Protein AF-A0A932L830-F1 (afdb_monomer)

Nearest PDB structures (foldseek):
  5wuq-assembly2_D  TM=6.406E-01  e=3.514E-01  Bacillus subtilis subsp. subtilis str. 168
  8z6g-assembly3_E  TM=5.675E-01  e=9.227E-01  Pseudomonas aeruginosa
  2z2s-assembly2_D  TM=6.878E-01  e=2.130E+00  Cereibacter sphaeroides 2.4.1
  6in7-assembly1_A  TM=5.578E-01  e=1.358E+00  Pseudomonas aeruginosa PAO1

Sequence (74 aa):
MRDKLVEYLLGSLEIEETVRVDQALRIDFEIKSQLELLRLALAPLEAFRKEVDAPDGLASRTCQRLRDVRQSNG

Secondary structure (DSSP, 8-state):
-HHHHHHHHTT-S-HHHHHHHHHHHHH-HHHHHHHHHHHHHHGGGGGG--PPPPPTTHHHHHHHHHHHHHHHT-

Solvent-accessible surface area (backbone atoms only — not comparable to full-atom values): 4510 Å² total; per-residue (Å²): 109,71,68,59,51,50,33,53,75,70,68,68,51,56,71,74,53,46,54,52,52,54,54,46,54,71,77,37,67,66,59,41,51,53,48,52,54,49,50,62,70,49,51,73,53,57,82,69,60,75,83,72,82,75,62,87,63,48,67,61,52,50,54,49,52,56,51,54,54,55,61,72,75,103

Structure (mmCIF, N/CA/C/O backbone):
data_AF-A0A932L830-F1
#
_entry.id   AF-A0A932L830-F1
#
loop_
_atom_site.group_PDB
_atom_site.id
_atom_site.type_symbol
_atom_site.label_atom_id
_atom_site.label_alt_id
_atom_site.label_comp_id
_atom_site.label_asym_id
_atom_site.label_entity_id
_atom_site.label_seq_id
_atom_site.pdbx_PDB_ins_code
_atom_site.Cartn_x
_atom_site.Cartn_y
_atom_site.Cartn_z
_atom_site.occupancy
_atom_site.B_iso_or_equiv
_atom_site.auth_seq_id
_atom_site.auth_comp_id
_atom_site.auth_asym_id
_atom_site.auth_atom_id
_atom_site.pdbx_PDB_model_num
ATOM 1 N N . MET A 1 1 ? -14.423 2.406 4.867 1.00 83.50 1 MET A N 1
ATOM 2 C CA . MET A 1 1 ? -12.969 2.518 5.130 1.00 83.50 1 MET A CA 1
ATOM 3 C C . MET A 1 1 ? -12.191 1.373 4.493 1.00 83.50 1 MET A C 1
ATOM 5 O O . MET A 1 1 ? -11.266 1.653 3.752 1.00 83.50 1 MET A O 1
ATOM 9 N N . ARG A 1 2 ? -12.581 0.107 4.703 1.00 87.00 2 ARG A N 1
ATOM 10 C CA . ARG A 1 2 ? -11.900 -1.059 4.111 1.00 87.00 2 ARG A CA 1
ATOM 11 C C . ARG A 1 2 ? -11.685 -0.969 2.591 1.00 87.00 2 ARG A C 1
ATOM 13 O O . ARG A 1 2 ? -10.563 -1.178 2.152 1.00 87.00 2 ARG A O 1
ATOM 20 N N . ASP A 1 3 ? -12.701 -0.581 1.819 1.00 91.88 3 ASP A N 1
ATOM 21 C CA . ASP A 1 3 ? -12.578 -0.434 0.355 1.00 91.88 3 ASP A CA 1
ATOM 22 C C . ASP A 1 3 ? -11.534 0.620 -0.033 1.00 91.88 3 ASP A C 1
ATOM 24 O O . ASP A 1 3 ? -10.706 0.383 -0.905 1.00 91.88 3 ASP A O 1
ATOM 28 N N . LYS A 1 4 ? -11.473 1.732 0.713 1.00 95.12 4 LYS A N 1
ATOM 29 C CA . LYS A 1 4 ? -10.453 2.773 0.524 1.00 95.12 4 LYS A CA 1
ATOM 30 C C . LYS A 1 4 ? -9.039 2.280 0.825 1.00 95.12 4 LYS A C 1
ATOM 32 O O . LYS A 1 4 ? -8.108 2.722 0.169 1.00 95.12 4 LYS A O 1
ATOM 37 N N . LEU A 1 5 ? -8.860 1.349 1.764 1.00 95.81 5 LEU A N 1
ATOM 38 C CA . LEU A 1 5 ? -7.553 0.723 2.010 1.00 95.81 5 LEU A CA 1
ATOM 39 C C . LEU A 1 5 ? -7.149 -0.231 0.879 1.00 95.81 5 LEU A C 1
ATOM 41 O O . LEU A 1 5 ? -5.969 -0.322 0.557 1.00 95.81 5 LEU A O 1
ATOM 45 N N . VAL A 1 6 ? -8.110 -0.922 0.259 1.00 94.12 6 VAL A N 1
ATOM 46 C CA . VAL A 1 6 ? -7.844 -1.755 -0.924 1.00 94.12 6 VAL A CA 1
ATOM 47 C C . VAL A 1 6 ? -7.473 -0.877 -2.120 1.00 94.12 6 VAL A C 1
ATOM 49 O O . VAL A 1 6 ? -6.438 -1.108 -2.734 1.00 94.12 6 VAL A O 1
ATOM 52 N N . GLU A 1 7 ? -8.253 0.168 -2.404 1.00 94.38 7 GLU A N 1
ATOM 53 C CA . GLU A 1 7 ? -7.948 1.154 -3.454 1.00 94.38 7 GLU A CA 1
ATOM 54 C C . GLU A 1 7 ? -6.578 1.819 -3.228 1.00 94.38 7 GLU A C 1
ATOM 56 O O . GLU A 1 7 ? -5.794 1.974 -4.164 1.00 94.38 7 GLU A O 1
ATOM 61 N N . TYR A 1 8 ? -6.246 2.141 -1.973 1.00 95.75 8 TYR A N 1
ATOM 62 C CA . TYR A 1 8 ? -4.935 2.664 -1.586 1.00 95.75 8 TYR A CA 1
ATOM 63 C C . TYR A 1 8 ? -3.798 1.688 -1.922 1.00 95.75 8 TYR A C 1
ATOM 65 O O . TYR A 1 8 ? -2.795 2.093 -2.504 1.00 95.75 8 TYR A O 1
ATOM 73 N N . LEU A 1 9 ? -3.950 0.394 -1.606 1.00 93.44 9 LEU A N 1
ATOM 74 C CA . LEU A 1 9 ? -2.946 -0.632 -1.925 1.00 93.44 9 LEU A CA 1
ATOM 75 C C . LEU A 1 9 ? -2.789 -0.867 -3.431 1.00 93.44 9 LEU A C 1
ATOM 77 O O . LEU A 1 9 ? -1.694 -1.195 -3.881 1.00 93.44 9 LEU A O 1
ATOM 81 N N . LEU A 1 10 ? -3.861 -0.691 -4.202 1.00 90.69 10 LEU A N 1
ATOM 82 C CA . LEU A 1 10 ? -3.848 -0.819 -5.660 1.00 90.69 10 LEU A CA 1
ATOM 83 C C . LEU A 1 10 ? -3.397 0.465 -6.376 1.00 90.69 10 LEU A C 1
ATOM 85 O O . LEU A 1 10 ? -3.267 0.460 -7.598 1.00 90.69 10 LEU A O 1
ATOM 89 N N . GLY A 1 11 ? -3.156 1.555 -5.639 1.00 90.81 11 GLY A N 1
ATOM 90 C CA . GLY A 1 11 ? -2.771 2.846 -6.209 1.00 90.81 11 GLY A CA 1
ATOM 91 C C . GLY A 1 11 ? -3.867 3.482 -7.067 1.00 90.81 11 GLY A C 1
ATOM 92 O O . GLY A 1 11 ? -3.554 4.214 -8.001 1.00 90.81 11 GLY A O 1
ATOM 93 N N . SER A 1 12 ? -5.138 3.182 -6.784 1.00 95.31 12 SER A N 1
ATOM 94 C CA . SER A 1 12 ? -6.291 3.644 -7.569 1.00 95.31 12 SER A CA 1
ATOM 95 C C . SER A 1 12 ? -7.040 4.818 -6.935 1.00 95.31 12 SER A C 1
ATOM 97 O O . SER A 1 12 ? -8.128 5.156 -7.393 1.00 95.31 12 SER A O 1
ATOM 99 N N . LEU A 1 13 ? -6.511 5.391 -5.852 1.00 95.81 13 LEU A N 1
ATOM 100 C CA . LEU A 1 13 ? -7.098 6.553 -5.192 1.00 95.81 13 LEU A CA 1
ATOM 101 C C . LEU A 1 13 ? -6.703 7.853 -5.884 1.00 95.81 13 LEU A C 1
ATOM 103 O O . LEU A 1 13 ? -5.562 8.020 -6.317 1.00 95.81 13 LEU A O 1
ATOM 107 N N . GLU A 1 14 ? -7.625 8.812 -5.867 1.00 95.75 14 GLU A N 1
ATOM 108 C CA . GLU A 1 14 ? -7.305 10.196 -6.201 1.00 95.75 14 GLU A CA 1
ATOM 109 C C . GLU A 1 14 ? -6.374 10.815 -5.140 1.00 95.75 14 GLU A C 1
ATOM 111 O O . GLU A 1 14 ? -6.232 10.316 -4.013 1.00 95.75 14 GLU A O 1
ATOM 116 N N . ILE A 1 15 ? -5.726 11.931 -5.484 1.00 94.56 15 ILE A N 1
ATOM 117 C CA . ILE A 1 15 ? -4.712 12.572 -4.629 1.00 94.56 15 ILE A CA 1
ATOM 118 C C . ILE A 1 15 ? -5.306 12.960 -3.270 1.00 94.56 15 ILE A C 1
ATOM 120 O O . ILE A 1 15 ? -4.727 12.662 -2.222 1.00 94.56 15 ILE A O 1
ATOM 124 N N . GLU A 1 16 ? -6.480 13.587 -3.257 1.00 95.19 16 GLU A N 1
ATOM 125 C CA . GLU A 1 16 ? -7.137 14.029 -2.026 1.00 95.19 16 GLU A CA 1
ATOM 126 C C . GLU A 1 16 ? -7.533 12.849 -1.132 1.00 95.19 16 GLU A C 1
ATOM 128 O O . GLU A 1 16 ? -7.519 12.955 0.097 1.00 95.19 16 GLU A O 1
ATOM 133 N N . GLU A 1 17 ? -7.883 11.712 -1.731 1.00 95.81 17 GLU A N 1
ATOM 134 C CA . GLU A 1 17 ? -8.251 10.500 -1.005 1.00 95.81 17 GLU A CA 1
ATOM 135 C C . GLU A 1 17 ? -7.023 9.811 -0.416 1.00 95.81 17 GLU A C 1
ATOM 137 O O . GLU A 1 17 ? -7.050 9.405 0.748 1.00 95.81 17 GLU A O 1
ATOM 142 N N . THR A 1 18 ? -5.929 9.767 -1.177 1.00 96.06 18 THR A N 1
ATOM 143 C CA . THR A 1 18 ? -4.628 9.273 -0.714 1.00 96.06 18 THR A CA 1
ATOM 144 C C . THR A 1 18 ? -4.174 10.045 0.522 1.00 96.06 18 THR A C 1
ATOM 146 O O . THR A 1 18 ? -3.845 9.439 1.539 1.00 96.06 18 THR A 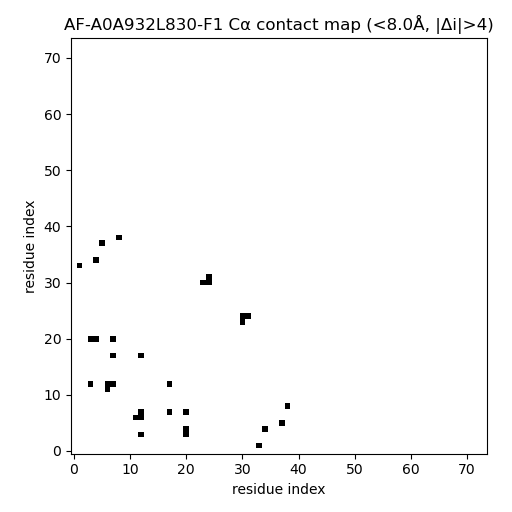O 1
ATOM 149 N N . VAL A 1 19 ? -4.270 11.381 0.498 1.00 96.50 19 VAL A N 1
ATOM 150 C CA . VAL A 1 19 ? -3.912 12.231 1.646 1.00 96.50 19 VAL A CA 1
ATOM 151 C C . VAL A 1 19 ? -4.761 11.913 2.881 1.00 96.50 19 VAL A C 1
ATOM 153 O O . VAL A 1 19 ? -4.237 11.872 3.996 1.00 96.50 19 VAL A O 1
ATOM 156 N N . ARG A 1 20 ? -6.067 11.669 2.717 1.00 95.31 20 ARG A N 1
ATOM 157 C CA . ARG A 1 20 ? -6.955 11.318 3.840 1.00 95.31 20 ARG A CA 1
ATOM 158 C C . ARG A 1 20 ? -6.616 9.952 4.428 1.00 95.31 20 ARG A C 1
ATOM 160 O O . ARG A 1 20 ? -6.592 9.810 5.650 1.00 95.31 20 ARG A O 1
ATOM 167 N N . VAL A 1 21 ? -6.342 8.965 3.577 1.00 95.75 21 VAL A N 1
ATOM 168 C CA . VAL A 1 21 ? -5.924 7.630 4.022 1.00 95.75 21 VAL A CA 1
ATOM 169 C C . VAL A 1 21 ? -4.569 7.706 4.727 1.00 95.75 21 VAL A C 1
ATOM 171 O O . VAL A 1 21 ? -4.439 7.165 5.821 1.00 95.75 21 VAL A O 1
ATOM 174 N N . ASP A 1 22 ? -3.604 8.459 4.196 1.00 96.75 22 ASP A N 1
ATOM 175 C CA . ASP A 1 22 ? -2.300 8.681 4.833 1.00 96.75 22 ASP A CA 1
ATOM 176 C C . ASP A 1 22 ? -2.422 9.343 6.209 1.00 96.75 22 ASP A C 1
ATOM 178 O O . ASP A 1 22 ? -1.719 8.974 7.152 1.00 96.75 22 ASP A O 1
ATOM 182 N N . GLN A 1 23 ? -3.311 10.327 6.354 1.00 96.38 23 GLN A N 1
ATOM 183 C CA . GLN A 1 23 ? -3.579 10.957 7.647 1.00 96.38 23 GLN A CA 1
ATOM 184 C C . GLN A 1 23 ? -4.169 9.956 8.641 1.00 96.38 23 GLN A C 1
ATOM 186 O O . GLN A 1 23 ? -3.671 9.858 9.764 1.00 96.38 23 GLN A O 1
ATOM 191 N N . ALA A 1 24 ? -5.172 9.177 8.225 1.00 95.12 24 ALA A N 1
ATOM 192 C CA . ALA A 1 24 ? -5.782 8.145 9.060 1.00 95.12 24 ALA A CA 1
ATOM 193 C C . ALA A 1 24 ? -4.748 7.090 9.487 1.00 95.12 24 ALA A C 1
ATOM 195 O O . ALA A 1 24 ? -4.629 6.769 10.668 1.00 95.12 24 ALA A O 1
ATOM 196 N N . LEU A 1 25 ? -3.904 6.654 8.549 1.00 96.25 25 LEU A N 1
ATOM 197 C CA . LEU A 1 25 ? -2.789 5.744 8.789 1.00 96.25 25 LEU A CA 1
ATOM 198 C C . LEU A 1 25 ? -1.696 6.321 9.683 1.00 96.25 25 LEU A C 1
ATOM 200 O O . LEU A 1 25 ? -0.818 5.569 10.072 1.00 96.25 25 LEU A O 1
ATOM 204 N N . ARG A 1 26 ? -1.676 7.610 10.029 1.00 95.81 26 ARG A N 1
ATOM 205 C CA . ARG A 1 26 ? -0.712 8.135 11.015 1.00 95.81 26 ARG A CA 1
ATOM 206 C C . ARG A 1 26 ? -1.233 7.99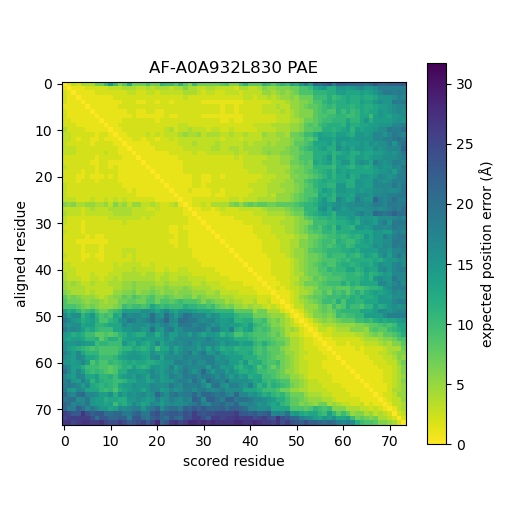2 12.436 1.00 95.81 26 ARG A C 1
ATOM 208 O O . ARG A 1 26 ? -0.466 7.604 13.320 1.00 95.81 26 ARG A O 1
ATOM 215 N N . ILE A 1 27 ? -2.518 8.259 12.628 1.00 95.19 27 ILE A N 1
ATOM 216 C CA . ILE A 1 27 ? -3.141 8.440 13.944 1.00 95.19 27 ILE A CA 1
ATOM 217 C C . ILE A 1 27 ? -3.902 7.208 14.442 1.00 95.19 27 ILE A C 1
ATOM 219 O O . ILE A 1 27 ? -3.971 7.003 15.649 1.00 95.19 27 ILE A O 1
ATOM 223 N N . ASP A 1 28 ? -4.425 6.372 13.545 1.00 96.44 28 ASP A N 1
ATOM 224 C CA . ASP A 1 28 ? -5.314 5.265 13.897 1.00 96.44 28 ASP A CA 1
ATOM 225 C C . ASP A 1 28 ? -4.597 3.907 13.795 1.00 96.44 28 ASP A C 1
ATOM 227 O O . ASP A 1 28 ? -4.143 3.481 12.729 1.00 96.44 28 ASP A O 1
ATOM 231 N N . PHE A 1 29 ? -4.472 3.222 14.935 1.00 95.00 29 PHE A N 1
ATOM 232 C CA . PHE A 1 29 ? -3.826 1.912 15.025 1.00 95.00 29 PHE A CA 1
ATOM 233 C C . PHE A 1 29 ? -4.673 0.777 14.432 1.00 95.00 29 PHE A C 1
ATOM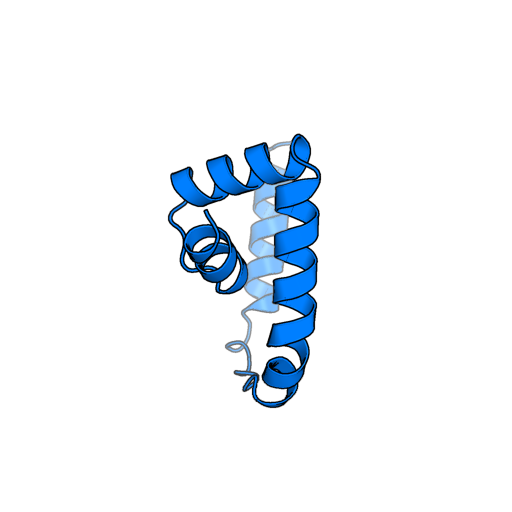 235 O O . PHE A 1 29 ? -4.121 -0.185 13.889 1.00 95.00 29 PHE A O 1
ATOM 242 N N . GLU A 1 30 ? -5.999 0.877 14.499 1.00 96.00 30 GLU A N 1
ATOM 243 C CA . GLU A 1 30 ? -6.897 -0.122 13.927 1.00 96.00 30 GLU A CA 1
ATOM 244 C C . GLU A 1 30 ? -6.812 -0.088 12.400 1.00 96.00 30 GLU A C 1
ATOM 246 O O . GLU A 1 30 ? -6.630 -1.127 11.764 1.00 96.00 30 GLU A O 1
ATOM 251 N N . ILE A 1 31 ? -6.833 1.111 11.812 1.00 95.62 31 ILE A N 1
ATOM 252 C CA . ILE A 1 31 ? -6.704 1.294 10.359 1.00 95.62 31 ILE A CA 1
ATOM 253 C C . ILE A 1 31 ? -5.347 0.779 9.861 1.00 95.62 31 ILE A C 1
ATOM 255 O O . ILE A 1 31 ? -5.296 0.079 8.847 1.00 95.62 31 ILE A O 1
ATOM 259 N N . LYS A 1 32 ? -4.253 1.042 10.593 1.00 96.62 32 LYS A N 1
ATOM 260 C CA . LYS A 1 32 ? -2.935 0.445 10.298 1.00 96.62 32 LYS A CA 1
ATOM 261 C C . LYS A 1 32 ? -2.995 -1.081 10.304 1.00 96.62 32 LYS A C 1
ATOM 263 O O . LYS A 1 32 ? -2.523 -1.719 9.370 1.00 96.62 32 LYS A O 1
ATOM 268 N N . SER A 1 33 ? -3.599 -1.665 11.337 1.00 96.69 33 SER A N 1
ATOM 269 C CA . SER A 1 33 ? -3.697 -3.122 11.480 1.00 96.69 33 SER A CA 1
ATOM 270 C C . SER A 1 33 ? -4.513 -3.750 10.345 1.00 96.69 33 SER A C 1
ATOM 272 O O . SER A 1 33 ? -4.125 -4.779 9.796 1.00 96.69 33 SER A O 1
ATOM 274 N N . GLN A 1 34 ? -5.611 -3.109 9.936 1.00 96.62 34 GLN A N 1
ATOM 275 C CA . GLN A 1 34 ? -6.410 -3.547 8.790 1.00 96.62 34 GLN A CA 1
ATOM 276 C C . GLN A 1 34 ? -5.615 -3.487 7.478 1.00 96.62 34 GLN A C 1
ATOM 278 O O . GLN A 1 34 ? -5.709 -4.414 6.672 1.00 96.62 34 GLN A O 1
ATOM 283 N N . LEU A 1 35 ? -4.811 -2.438 7.272 1.00 97.00 35 LEU A N 1
ATOM 284 C CA . LEU A 1 35 ? -3.940 -2.325 6.102 1.00 97.00 35 LEU A CA 1
ATOM 285 C C . LEU A 1 35 ? -2.903 -3.457 6.057 1.00 97.00 35 LEU A C 1
ATOM 287 O O . LEU A 1 35 ? -2.713 -4.061 5.003 1.00 97.00 35 LEU A O 1
ATOM 291 N N . GLU A 1 36 ? -2.273 -3.787 7.186 1.00 96.94 36 GLU A N 1
ATOM 292 C CA . GLU A 1 36 ? -1.301 -4.888 7.257 1.00 96.94 36 GLU A CA 1
ATOM 293 C C . GLU A 1 36 ? -1.940 -6.253 6.973 1.00 96.94 36 GLU A C 1
ATOM 295 O O . GLU A 1 36 ? -1.380 -7.061 6.232 1.00 96.94 36 GLU A O 1
ATOM 300 N N . LEU A 1 37 ? -3.152 -6.502 7.478 1.00 97.00 37 LEU A N 1
ATOM 301 C CA . LEU A 1 37 ? -3.889 -7.727 7.154 1.00 97.00 37 LEU A CA 1
ATOM 302 C C . LEU A 1 37 ? -4.194 -7.832 5.655 1.00 97.00 37 LEU A C 1
ATOM 304 O O . LEU A 1 37 ? -4.048 -8.906 5.071 1.00 97.00 37 LEU A O 1
ATOM 308 N N . LEU A 1 38 ? -4.589 -6.725 5.020 1.00 95.56 38 LEU A N 1
ATOM 309 C CA . LEU A 1 38 ? -4.819 -6.685 3.576 1.00 95.56 38 LEU A CA 1
ATOM 310 C C . LEU A 1 38 ? -3.520 -6.912 2.791 1.00 95.56 38 LEU A C 1
ATOM 312 O O . LEU A 1 38 ? -3.533 -7.668 1.824 1.00 95.56 38 LEU A O 1
ATOM 316 N N . ARG A 1 39 ? -2.393 -6.333 3.225 1.00 95.31 39 ARG A N 1
ATOM 317 C CA . ARG A 1 39 ? -1.072 -6.581 2.620 1.00 95.31 39 ARG A CA 1
ATOM 318 C C . ARG A 1 39 ? -0.699 -8.056 2.657 1.00 95.31 39 ARG A C 1
ATOM 320 O O . ARG A 1 39 ? -0.321 -8.609 1.629 1.00 95.31 39 ARG A O 1
ATOM 327 N N . LEU A 1 40 ? -0.853 -8.705 3.810 1.00 96.19 40 LEU A N 1
ATOM 328 C CA . LEU A 1 40 ? -0.576 -10.136 3.957 1.00 96.19 40 LEU A CA 1
ATOM 329 C C . LEU A 1 40 ? -1.496 -10.990 3.078 1.00 96.19 40 LEU A C 1
ATOM 331 O O . LEU A 1 40 ? -1.034 -11.939 2.450 1.00 96.19 40 LEU A O 1
ATOM 335 N N . ALA A 1 41 ? -2.780 -10.636 2.997 1.00 94.69 41 ALA A N 1
ATOM 336 C CA . ALA A 1 41 ? -3.743 -11.347 2.161 1.00 94.69 41 ALA A CA 1
ATOM 337 C C . ALA A 1 41 ? -3.447 -11.207 0.657 1.00 94.69 41 ALA A C 1
ATOM 339 O O . ALA A 1 41 ? -3.694 -12.142 -0.102 1.00 94.69 41 ALA A O 1
ATOM 340 N N . LEU A 1 42 ? -2.917 -10.058 0.229 1.00 91.12 42 LEU A N 1
ATOM 341 C CA . LEU A 1 42 ? -2.590 -9.781 -1.171 1.00 91.12 42 LEU A CA 1
ATOM 342 C C . LEU A 1 42 ? -1.173 -10.217 -1.562 1.00 91.12 42 LEU A C 1
ATOM 344 O O . LEU A 1 42 ? -0.907 -10.352 -2.751 1.00 91.12 42 LEU A O 1
ATOM 348 N N . ALA A 1 43 ? -0.283 -10.493 -0.605 1.00 92.50 43 ALA A N 1
ATOM 349 C CA . ALA A 1 43 ? 1.099 -10.900 -0.872 1.00 92.50 43 ALA A CA 1
ATOM 350 C C . ALA A 1 43 ? 1.247 -12.055 -1.890 1.00 92.50 43 ALA A C 1
ATOM 352 O O . ALA A 1 43 ? 2.130 -11.966 -2.744 1.00 92.50 43 ALA A O 1
ATOM 353 N N . PRO A 1 44 ? 0.391 -13.103 -1.903 1.00 93.94 44 PRO A N 1
ATOM 354 C CA . PRO A 1 44 ? 0.471 -14.155 -2.920 1.00 93.94 44 PRO A CA 1
ATOM 355 C C . PRO A 1 44 ? 0.251 -13.663 -4.359 1.00 93.94 44 PRO A C 1
ATOM 357 O O . PRO A 1 44 ? 0.705 -14.311 -5.300 1.00 93.94 44 PRO A O 1
ATOM 360 N N . LEU A 1 45 ? -0.433 -12.528 -4.547 1.00 87.94 45 LEU A N 1
ATOM 361 C CA . LEU A 1 45 ? -0.677 -11.950 -5.870 1.00 87.94 45 LEU A CA 1
ATOM 362 C C .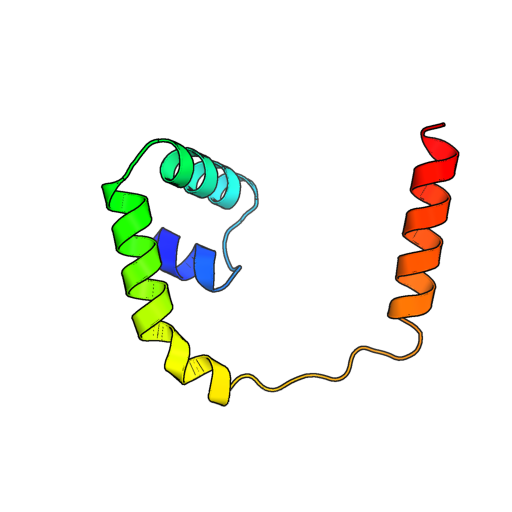 LEU A 1 45 ? 0.581 -11.337 -6.489 1.00 87.94 45 LEU A C 1
ATOM 364 O O . LEU A 1 45 ? 0.636 -11.201 -7.709 1.00 87.94 45 LEU A O 1
ATOM 368 N N . GLU A 1 46 ? 1.609 -11.035 -5.691 1.00 85.69 46 GLU A N 1
ATOM 369 C CA . GLU A 1 46 ? 2.876 -10.502 -6.205 1.00 85.69 46 GLU A CA 1
ATOM 370 C C . GLU A 1 46 ? 3.543 -11.484 -7.180 1.00 85.69 46 GLU A C 1
ATOM 372 O O . GLU A 1 46 ? 4.142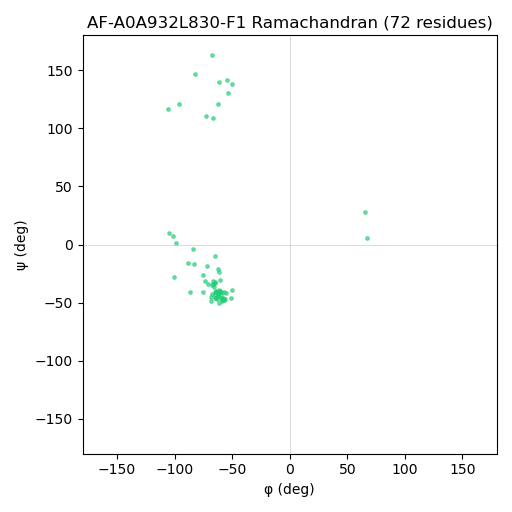 -11.067 -8.164 1.00 85.69 46 GLU A O 1
ATOM 377 N N . ALA A 1 47 ? 3.349 -12.796 -6.994 1.00 87.62 47 ALA A N 1
ATOM 378 C CA . ALA A 1 47 ? 3.834 -13.817 -7.927 1.00 87.62 47 ALA A CA 1
ATOM 379 C C . ALA A 1 47 ? 3.212 -13.710 -9.335 1.00 87.62 47 ALA A C 1
ATOM 381 O O . ALA A 1 47 ? 3.775 -14.218 -10.303 1.00 87.62 47 ALA A O 1
ATOM 382 N N . PHE A 1 48 ? 2.054 -13.058 -9.455 1.00 85.69 48 PHE A N 1
ATOM 383 C CA . PHE A 1 48 ? 1.359 -12.815 -10.721 1.00 85.69 48 PHE A CA 1
ATOM 384 C C . PHE A 1 48 ? 1.607 -11.410 -11.266 1.00 85.69 48 PHE A C 1
ATOM 386 O O . PHE A 1 48 ? 1.069 -11.051 -12.319 1.00 85.69 48 PHE A O 1
ATOM 393 N N . ARG A 1 49 ? 2.413 -10.601 -10.573 1.00 82.25 49 ARG A N 1
ATOM 394 C CA . ARG A 1 49 ? 2.787 -9.283 -11.053 1.00 82.25 49 ARG A CA 1
ATOM 395 C C . ARG A 1 49 ? 3.651 -9.447 -12.296 1.00 82.25 49 ARG A C 1
ATOM 397 O O . ARG A 1 49 ? 4.798 -9.877 -12.237 1.00 82.25 49 ARG A O 1
ATOM 404 N N . LYS A 1 50 ? 3.084 -9.099 -13.449 1.00 81.38 50 LYS A N 1
ATOM 405 C CA . LYS A 1 50 ? 3.838 -9.044 -14.696 1.00 81.38 50 LYS A CA 1
ATOM 406 C C . LYS A 1 50 ? 4.746 -7.821 -14.649 1.00 81.38 50 LYS A C 1
ATOM 408 O O . LYS A 1 50 ? 4.255 -6.694 -14.712 1.00 81.38 50 LYS A O 1
ATOM 413 N N . GLU A 1 51 ? 6.051 -8.040 -14.550 1.00 75.25 51 GLU A N 1
ATOM 414 C CA . GLU A 1 51 ? 7.011 -6.973 -14.804 1.00 75.25 51 GLU A CA 1
ATOM 415 C C . GLU A 1 51 ? 6.861 -6.537 -16.264 1.00 75.25 51 GLU A C 1
ATOM 417 O O . GLU A 1 51 ? 6.920 -7.341 -17.197 1.00 75.25 51 GLU A O 1
ATOM 422 N N . VAL A 1 52 ? 6.556 -5.257 -16.448 1.00 80.31 52 VAL A N 1
ATOM 423 C CA . VAL A 1 52 ? 6.608 -4.614 -17.754 1.00 80.31 52 VAL A CA 1
ATOM 424 C C . VAL A 1 52 ? 7.959 -3.934 -17.811 1.00 80.31 52 VAL A C 1
ATOM 426 O O . VAL A 1 52 ? 8.246 -3.087 -16.961 1.00 80.31 52 VAL A O 1
ATOM 429 N N . ASP A 1 53 ? 8.772 -4.307 -18.795 1.00 83.00 53 ASP A N 1
ATOM 430 C CA . ASP A 1 53 ? 10.050 -3.647 -19.020 1.00 83.00 53 ASP A CA 1
ATOM 431 C C . ASP A 1 53 ? 9.828 -2.140 -19.150 1.00 83.00 53 ASP A C 1
ATOM 433 O O . ASP A 1 53 ? 8.953 -1.662 -19.883 1.00 83.00 53 ASP A O 1
ATOM 437 N N . ALA A 1 54 ? 10.615 -1.376 -18.395 1.00 82.75 54 ALA A N 1
ATOM 438 C CA . ALA A 1 54 ? 10.592 0.068 -18.506 1.00 82.75 54 ALA A CA 1
ATOM 439 C C . ALA A 1 54 ? 11.002 0.471 -19.935 1.00 82.75 54 ALA A C 1
ATOM 441 O O . ALA A 1 54 ? 11.954 -0.097 -20.472 1.00 82.75 54 ALA A O 1
ATOM 442 N N . PRO A 1 55 ? 10.354 1.481 -20.545 1.00 88.44 55 PRO A N 1
ATOM 443 C CA . PRO A 1 55 ? 10.777 1.988 -21.841 1.00 88.44 55 PRO A CA 1
ATOM 444 C C . PRO A 1 55 ? 12.250 2.397 -21.836 1.00 88.44 55 PRO A C 1
ATOM 446 O O . PRO A 1 55 ? 12.726 3.027 -20.881 1.00 88.44 55 PRO A O 1
ATOM 449 N N . ASP A 1 56 ? 12.942 2.123 -22.940 1.00 90.31 56 ASP A N 1
ATOM 450 C CA . ASP A 1 56 ? 14.350 2.472 -23.096 1.00 90.31 56 ASP A CA 1
ATOM 451 C C . ASP A 1 56 ? 14.623 3.943 -22.744 1.00 90.31 56 ASP A C 1
ATOM 453 O O . ASP A 1 56 ? 13.856 4.875 -23.032 1.00 90.31 56 ASP A O 1
ATOM 457 N N . GLY A 1 57 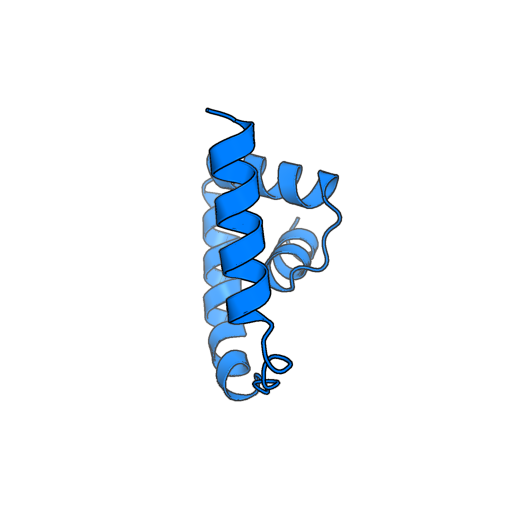? 15.731 4.157 -22.037 1.00 92.00 57 GLY A N 1
ATOM 458 C CA . GLY A 1 57 ? 16.165 5.484 -21.611 1.00 92.00 57 GLY A CA 1
ATOM 459 C C . GLY A 1 57 ? 15.263 6.172 -20.576 1.00 92.00 57 GLY A C 1
ATOM 460 O O . GLY A 1 57 ? 15.521 7.335 -20.258 1.00 92.00 57 GLY A O 1
ATOM 461 N N . LEU A 1 58 ? 14.223 5.522 -20.024 1.00 91.69 58 LEU A N 1
ATOM 462 C CA . LEU A 1 58 ? 13.403 6.100 -18.945 1.00 91.69 58 LEU A CA 1
ATOM 463 C C . LEU A 1 58 ? 14.256 6.456 -17.721 1.00 91.69 58 LEU A C 1
ATOM 465 O O . LEU A 1 58 ? 14.156 7.571 -17.208 1.00 91.69 58 LEU A O 1
ATOM 469 N N . ALA A 1 59 ? 15.136 5.547 -17.294 1.00 89.94 59 ALA A N 1
ATOM 470 C CA . ALA A 1 59 ? 16.026 5.779 -16.158 1.00 89.94 59 ALA A CA 1
ATOM 471 C C . ALA A 1 59 ? 16.925 7.005 -16.388 1.00 89.94 59 ALA A C 1
ATOM 473 O O . ALA A 1 59 ? 16.976 7.910 -15.557 1.00 89.94 59 ALA A O 1
ATOM 474 N N . SER A 1 60 ? 17.563 7.089 -17.560 1.00 94.31 60 SER A N 1
ATOM 475 C CA . SER A 1 60 ? 18.455 8.202 -17.901 1.00 94.31 60 SER A CA 1
ATOM 476 C C . SER A 1 60 ? 17.716 9.544 -17.936 1.00 94.31 60 SER A C 1
ATOM 478 O O . SER A 1 60 ? 18.187 10.527 -17.361 1.00 94.31 60 SER A O 1
ATOM 480 N N . ARG A 1 61 ? 16.521 9.585 -18.546 1.00 93.94 61 ARG A N 1
ATOM 481 C CA . ARG A 1 61 ? 15.673 10.789 -18.593 1.00 93.94 61 ARG A CA 1
ATOM 482 C C . ARG A 1 61 ? 15.204 11.218 -17.203 1.00 93.94 61 ARG A C 1
ATOM 484 O O . ARG A 1 61 ? 15.237 12.405 -16.887 1.00 93.94 61 ARG A O 1
ATOM 491 N N . THR A 1 62 ? 14.824 10.262 -16.359 1.00 93.12 62 THR A N 1
ATOM 492 C CA . THR A 1 62 ? 14.386 10.529 -14.981 1.00 93.12 62 THR A CA 1
ATOM 493 C C . THR A 1 62 ? 15.531 11.092 -14.139 1.00 93.12 62 THR A C 1
ATOM 495 O O . THR A 1 62 ? 15.367 12.117 -13.478 1.00 93.12 62 THR A O 1
ATOM 498 N N . CYS A 1 63 ? 16.721 10.490 -14.218 1.00 93.69 6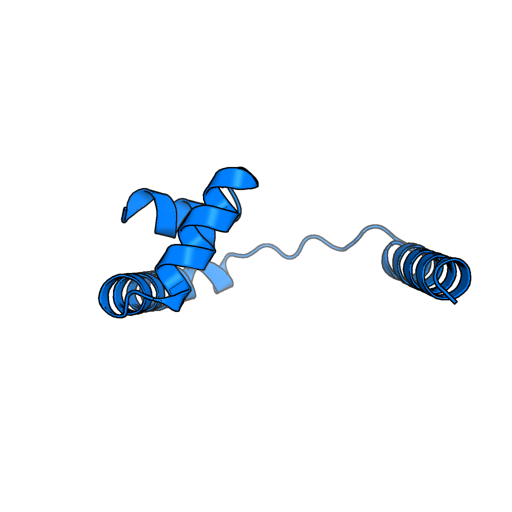3 CYS A N 1
ATOM 499 C CA . CYS A 1 63 ? 17.914 10.981 -13.528 1.00 93.69 63 CYS A CA 1
ATOM 500 C C . CYS A 1 63 ? 18.309 12.392 -13.981 1.00 93.69 63 CYS A C 1
ATOM 502 O O . CYS A 1 63 ? 18.673 13.218 -13.143 1.00 93.69 63 CYS A O 1
ATOM 504 N N . GLN A 1 64 ? 18.212 12.690 -15.281 1.00 95.00 64 GLN A N 1
ATOM 505 C CA . GLN A 1 64 ? 18.450 14.041 -15.787 1.00 95.00 64 GLN A CA 1
ATOM 506 C C . GLN A 1 64 ? 17.457 15.040 -15.184 1.00 95.00 64 GLN A C 1
ATOM 508 O O . GLN A 1 64 ? 17.878 16.022 -14.582 1.00 95.00 64 GLN A O 1
ATOM 513 N N . ARG A 1 65 ? 16.156 14.731 -15.236 1.00 93.75 65 ARG A N 1
ATOM 514 C CA . ARG A 1 65 ? 15.095 15.584 -14.683 1.00 93.75 65 ARG A CA 1
ATOM 515 C C . ARG A 1 65 ? 15.313 15.896 -13.199 1.00 93.75 65 ARG A C 1
ATOM 517 O O . ARG A 1 65 ? 15.134 17.034 -12.778 1.00 93.75 65 ARG A O 1
ATOM 524 N N . LEU A 1 66 ? 15.724 14.904 -12.407 1.00 93.81 66 LEU A N 1
ATOM 525 C CA . LEU A 1 66 ? 16.021 15.088 -10.983 1.00 93.81 66 LEU A CA 1
ATOM 526 C C . LEU A 1 66 ? 17.235 15.997 -10.743 1.00 93.81 66 LEU A C 1
ATOM 528 O O . LEU A 1 66 ? 17.229 16.765 -9.780 1.00 93.81 66 LEU A O 1
ATOM 532 N N . ARG A 1 67 ? 18.269 15.931 -11.594 1.00 94.25 67 ARG A N 1
ATOM 533 C CA . ARG A 1 67 ? 19.411 16.860 -11.527 1.00 94.25 67 ARG A CA 1
ATOM 534 C C . ARG A 1 67 ? 18.974 18.292 -11.818 1.00 94.25 67 ARG A C 1
ATOM 536 O O . ARG A 1 67 ? 19.315 19.179 -11.041 1.00 94.25 67 ARG A O 1
ATOM 543 N N . ASP A 1 68 ? 18.169 18.491 -12.856 1.00 91.56 68 ASP A N 1
ATOM 544 C CA . ASP A 1 68 ? 17.695 19.817 -13.267 1.00 91.56 68 ASP A CA 1
ATOM 545 C C . ASP A 1 68 ? 16.844 20.482 -12.165 1.00 91.56 68 ASP A C 1
ATOM 547 O O . ASP A 1 68 ? 17.022 21.660 -11.849 1.00 91.56 68 ASP A O 1
ATOM 551 N N . VAL A 1 69 ? 15.962 19.711 -11.511 1.00 89.44 69 VAL A N 1
ATOM 552 C CA . VAL A 1 69 ? 15.148 20.190 -10.376 1.00 89.44 69 VAL A CA 1
ATOM 553 C C . VAL A 1 69 ? 16.023 20.588 -9.185 1.00 89.44 69 VAL A C 1
ATOM 555 O O . VAL A 1 69 ? 15.768 21.606 -8.548 1.00 89.44 69 VAL A O 1
ATOM 558 N N . ARG A 1 70 ? 17.075 19.817 -8.882 1.00 81.81 70 ARG A N 1
ATOM 559 C CA . ARG A 1 70 ? 18.001 20.135 -7.781 1.00 81.81 70 ARG A CA 1
ATOM 560 C C . ARG A 1 70 ? 18.821 21.395 -8.046 1.00 81.81 70 ARG A C 1
ATOM 562 O O . ARG A 1 70 ? 19.095 22.122 -7.104 1.00 81.81 70 ARG A O 1
ATOM 569 N N . GLN A 1 71 ? 19.195 21.649 -9.298 1.00 79.06 71 GLN A N 1
ATOM 570 C CA . GLN A 1 71 ? 19.943 22.850 -9.686 1.00 79.06 71 GLN A CA 1
ATOM 571 C C . GLN A 1 71 ? 19.071 24.109 -9.730 1.00 79.06 71 GLN A C 1
ATOM 573 O O . GLN A 1 71 ? 19.586 25.201 -9.544 1.00 79.06 71 GLN A O 1
ATOM 578 N N . SER A 1 72 ? 17.764 23.959 -9.958 1.00 70.00 72 SER A N 1
ATOM 579 C CA . SER A 1 72 ? 16.817 25.084 -10.023 1.00 70.00 72 SER A CA 1
ATOM 580 C C . SER A 1 72 ? 16.319 25.549 -8.644 1.00 70.00 72 SER A C 1
ATOM 582 O O . SER A 1 72 ? 15.761 26.634 -8.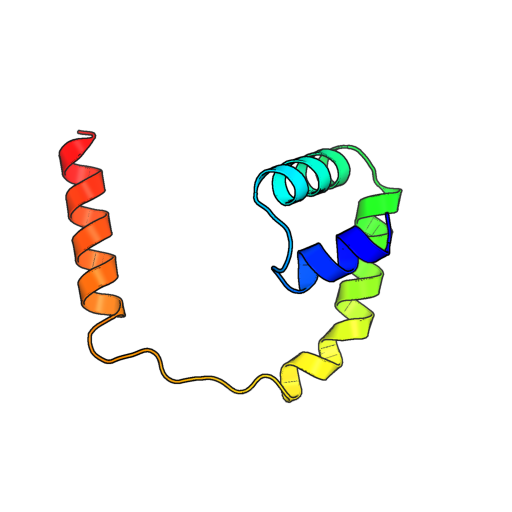535 1.00 70.00 72 SER A O 1
ATOM 584 N N . ASN A 1 73 ? 16.501 24.724 -7.607 1.00 60.78 73 ASN A N 1
ATOM 585 C CA . ASN A 1 73 ? 16.121 25.007 -6.216 1.00 60.78 73 ASN A CA 1
ATOM 586 C C . ASN A 1 73 ? 17.331 25.357 -5.320 1.00 60.78 73 ASN A C 1
ATOM 588 O O . ASN A 1 73 ? 17.190 25.359 -4.095 1.00 60.78 73 ASN A O 1
ATOM 592 N N . GLY A 1 74 ? 18.510 25.565 -5.917 1.00 54.28 74 GLY A N 1
ATOM 593 C CA . GLY A 1 74 ? 19.764 25.914 -5.240 1.00 54.28 74 GLY A CA 1
ATOM 594 C C . GLY A 1 74 ? 20.192 27.349 -5.493 1.00 54.28 74 GLY A C 1
ATOM 595 O O . GLY A 1 74 ? 19.751 27.925 -6.511 1.00 54.28 74 GLY A O 1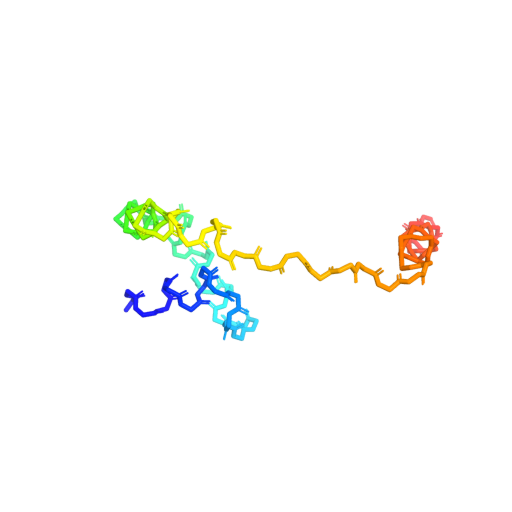
#

pLDDT: mean 90.95, std 7.94, range [54.28, 97.0]

Foldseek 3Di:
DLVLLVCLVVVNDDPVSVVVLVVCCVPPPVSVVSSVVVCVVCVVCVVVDDDDDDPPCPVVVVVVVVVVVVVVVD

Radius of gyration: 17.23 Å; Cα contacts (8 Å, |Δi|>4): 16; chains: 1; bounding box: 33×40×38 Å

Mean predicted aligned error: 7.84 Å